Protein AF-A0ABD0YRR3-F1 (afdb_monomer)

Organism: NCBI:txid642074

Secondary structure (DSSP, 8-state):
-HHHHHHHHHHHHHHHHHHHHHHHHHIIIIIHHHHHHHHHHHTTS-HHHHHHHHHHHHHHHHHHTT--TTS-HHHHHHHHTPPPHHHHHHHHHHHHHHHHHH-

pLDDT: mean 71.78, std 6.79, range [57.72, 84.06]

Solvent-accessible surface area (backbone atoms only — not comparable to full-atom values): 5960 Å² total; per-residue (Å²): 117,71,69,65,55,53,53,51,55,51,52,53,52,54,51,53,54,53,49,54,52,50,52,52,47,46,43,60,70,50,48,48,57,52,52,58,60,43,44,68,66,48,73,75,48,56,72,75,55,53,55,53,50,40,55,50,50,54,52,51,52,30,64,76,64,73,47,65,87,85,61,50,68,67,58,54,32,62,77,66,71,48,78,51,61,68,58,50,49,53,52,51,52,51,54,50,49,54,53,67,75,76,109

Radius of gyration: 18.87 Å; Cα contacts (8 Å, |Δi|>4): 27; chains: 1; bounding box: 66×33×30 Å

Structure (mmCIF, N/CA/C/O backbone):
data_AF-A0ABD0YRR3-F1
#
_entry.id   AF-A0ABD0YRR3-F1
#
loop_
_atom_site.group_PDB
_atom_site.id
_atom_site.type_symbol
_atom_site.label_atom_id
_atom_site.label_alt_id
_atom_site.label_comp_id
_atom_site.label_asym_id
_atom_site.label_entity_id
_atom_site.label_seq_id
_atom_site.pdbx_PDB_ins_code
_atom_site.Cartn_x
_atom_site.Cartn_y
_atom_site.Cartn_z
_atom_site.occupancy
_atom_site.B_iso_or_equiv
_atom_site.auth_seq_id
_atom_site.auth_comp_id
_atom_site.auth_asym_id
_atom_site.auth_atom_id
_atom_site.pdbx_PDB_model_num
ATOM 1 N N . MET A 1 1 ? -39.604 19.602 14.129 1.00 62.41 1 MET A N 1
ATOM 2 C CA . MET A 1 1 ? -38.759 19.339 12.934 1.00 62.41 1 MET A CA 1
ATOM 3 C C . MET A 1 1 ? -37.249 19.420 13.212 1.00 62.41 1 MET A C 1
ATOM 5 O O . MET A 1 1 ? -36.527 18.558 12.728 1.00 62.41 1 MET A O 1
ATOM 9 N N . ALA A 1 2 ? -36.758 20.364 14.029 1.00 70.81 2 AL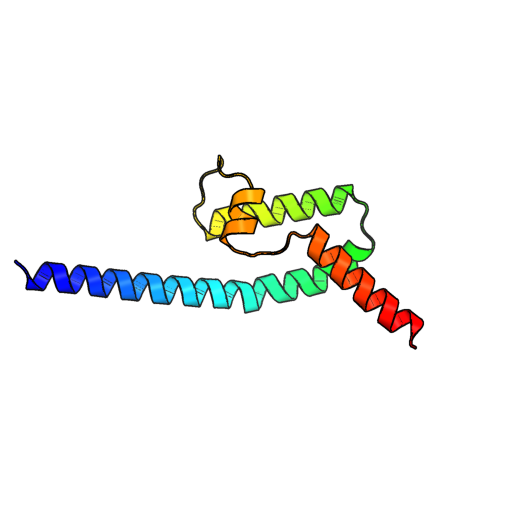A A N 1
ATOM 10 C CA . ALA A 1 2 ? -35.322 20.510 14.330 1.00 70.81 2 ALA A CA 1
ATOM 11 C C . ALA A 1 2 ? -34.671 19.314 15.069 1.00 70.81 2 ALA A C 1
ATOM 13 O O . ALA A 1 2 ? -33.542 18.945 14.759 1.00 70.81 2 ALA A O 1
ATOM 14 N N . SER A 1 3 ? -35.389 18.662 15.995 1.00 74.25 3 SER A N 1
ATOM 15 C CA . SER A 1 3 ? -34.856 17.525 16.775 1.00 74.25 3 SER A CA 1
ATOM 16 C C . SER A 1 3 ? -34.520 16.297 15.905 1.00 74.25 3 SER A C 1
ATOM 18 O O . SER A 1 3 ? -33.456 15.701 16.041 1.00 74.25 3 SER A O 1
ATOM 20 N N . LYS A 1 4 ? -35.363 15.983 14.906 1.00 81.00 4 LYS A N 1
ATOM 21 C CA . LYS A 1 4 ? -35.145 14.857 13.976 1.00 81.00 4 LYS A CA 1
ATOM 22 C C . LYS A 1 4 ? -33.892 15.041 13.114 1.00 81.00 4 LYS A C 1
ATOM 24 O O . LYS A 1 4 ? -33.165 14.080 12.885 1.00 81.00 4 LYS A O 1
ATOM 29 N N . ARG A 1 5 ? -33.620 16.273 12.662 1.00 77.56 5 ARG A N 1
ATOM 30 C CA . ARG A 1 5 ? -32.405 16.587 11.890 1.00 77.56 5 ARG A CA 1
ATOM 31 C C . ARG A 1 5 ? -31.144 16.386 12.727 1.00 77.56 5 ARG A C 1
ATOM 33 O O . ARG A 1 5 ? -30.205 15.770 12.244 1.00 77.56 5 ARG A O 1
ATOM 40 N N . ARG A 1 6 ? -31.151 16.821 13.990 1.00 82.25 6 ARG A N 1
ATOM 41 C CA . ARG A 1 6 ? -30.011 16.663 14.908 1.00 82.25 6 ARG A CA 1
ATOM 42 C C . ARG A 1 6 ? -29.631 15.192 15.114 1.00 82.25 6 ARG A C 1
ATOM 44 O O . ARG A 1 6 ? -28.454 14.859 15.049 1.00 82.25 6 ARG A O 1
ATOM 51 N N . ASN A 1 7 ? -30.625 14.316 15.260 1.00 84.06 7 ASN A N 1
ATOM 52 C CA . ASN A 1 7 ? -30.398 12.878 15.422 1.00 84.06 7 ASN A CA 1
ATOM 53 C C . ASN A 1 7 ? -29.832 12.213 14.154 1.00 84.06 7 ASN A C 1
ATOM 55 O O . ASN A 1 7 ? -29.034 11.290 14.273 1.00 84.06 7 ASN A O 1
ATOM 59 N N . MET A 1 8 ? -30.186 12.686 12.949 1.00 83.44 8 MET A N 1
ATOM 60 C CA . MET A 1 8 ? -29.582 12.172 11.707 1.00 83.44 8 MET A CA 1
ATOM 61 C C . MET A 1 8 ? -28.108 12.559 11.576 1.00 83.44 8 MET A C 1
ATOM 63 O O . MET A 1 8 ? -27.294 11.712 11.229 1.00 83.44 8 MET A O 1
ATOM 67 N N . PHE A 1 9 ? -27.748 13.803 11.909 1.00 81.62 9 PHE A N 1
ATOM 68 C CA . PHE A 1 9 ? -26.344 14.228 11.888 1.00 81.62 9 PHE A CA 1
ATOM 69 C C . PHE A 1 9 ? -25.496 13.459 12.899 1.00 81.62 9 PHE A C 1
ATOM 71 O O . PHE A 1 9 ? -24.386 13.050 12.574 1.00 81.62 9 PHE A O 1
ATOM 78 N N . GLN A 1 10 ? -26.021 13.226 14.106 1.00 76.19 10 GLN A N 1
ATOM 79 C CA . GLN A 1 10 ? -25.306 12.431 15.103 1.00 76.19 10 GLN A CA 1
ATOM 80 C C . GLN A 1 10 ? -25.147 10.978 14.663 1.00 76.19 10 GLN A C 1
ATOM 82 O O . GLN A 1 10 ? -24.041 10.459 14.733 1.00 76.19 10 GLN A O 1
ATOM 87 N N . LYS A 1 11 ? -26.206 10.353 14.134 1.00 79.44 11 LYS A N 1
ATOM 88 C CA . LYS A 1 11 ? -26.134 8.977 13.634 1.00 79.44 11 LYS A CA 1
ATOM 89 C C . LYS A 1 11 ? -25.092 8.831 12.524 1.00 79.44 11 LYS A C 1
ATOM 91 O O . LYS A 1 11 ? -24.287 7.912 12.587 1.00 79.44 11 LYS A O 1
ATOM 96 N N . ASN A 1 12 ? -25.077 9.741 11.552 1.00 72.56 12 ASN A N 1
ATOM 97 C CA . ASN A 1 12 ? -24.121 9.683 10.445 1.00 72.56 12 ASN A CA 1
ATOM 98 C C . ASN A 1 12 ? -22.682 9.877 10.934 1.00 72.56 12 ASN A C 1
ATOM 100 O O . ASN A 1 12 ? -21.811 9.105 10.559 1.00 72.56 12 ASN A O 1
ATOM 104 N N . LYS A 1 13 ? -22.457 10.826 11.851 1.00 74.81 13 LYS A N 1
ATOM 105 C CA . LYS A 1 13 ? -21.137 11.050 12.448 1.00 74.81 13 LYS A CA 1
ATOM 106 C C . LYS A 1 13 ? -20.631 9.825 13.215 1.00 74.81 13 LYS A C 1
ATOM 108 O O . LYS A 1 13 ? -19.455 9.508 13.125 1.00 74.81 13 LYS A O 1
ATOM 113 N N . SER A 1 14 ? -21.506 9.136 13.951 1.00 69.12 14 SER A N 1
ATOM 114 C CA . SER A 1 14 ? -21.147 7.908 14.671 1.00 69.12 14 SER A CA 1
ATOM 115 C C . SER A 1 14 ? -20.808 6.747 13.733 1.00 69.12 14 SER A C 1
ATOM 117 O O . SER A 1 14 ? -19.894 5.988 14.032 1.00 69.12 14 SER A O 1
ATOM 119 N N . GLN A 1 15 ? -21.536 6.602 12.618 1.00 67.81 15 GLN A N 1
ATOM 120 C CA . GLN A 1 15 ? -21.266 5.566 11.612 1.00 67.81 15 GLN A CA 1
ATOM 121 C C . GLN A 1 15 ? -19.922 5.806 10.917 1.00 67.81 15 GLN A C 1
ATOM 123 O O . GLN A 1 15 ? -19.105 4.894 10.856 1.00 67.81 15 GLN A O 1
ATOM 128 N N . GLU A 1 16 ? -19.658 7.050 10.518 1.00 64.06 16 GLU A N 1
ATOM 129 C CA . GLU A 1 16 ? -18.400 7.460 9.892 1.00 64.06 16 GLU A CA 1
ATOM 130 C C . GLU A 1 16 ? -17.206 7.243 10.837 1.00 64.06 16 GLU A C 1
ATOM 132 O O . GLU A 1 16 ? -16.177 6.718 10.424 1.00 64.06 16 GLU A O 1
ATOM 137 N N . THR A 1 17 ? -17.330 7.558 12.135 1.00 63.09 17 THR A N 1
ATOM 138 C CA . THR A 1 17 ? -16.252 7.275 13.104 1.00 63.09 17 THR A CA 1
ATOM 139 C C . THR A 1 17 ? -15.976 5.780 13.257 1.00 63.09 17 THR A C 1
ATOM 141 O O . THR A 1 17 ? -14.816 5.387 13.308 1.00 63.09 17 THR A O 1
ATOM 144 N N . THR A 1 18 ? -17.015 4.938 13.279 1.00 64.00 18 THR A N 1
ATOM 145 C CA . THR A 1 18 ? -16.838 3.483 13.401 1.00 64.00 18 THR A CA 1
ATOM 146 C C . THR A 1 18 ? -16.300 2.835 12.126 1.00 64.00 18 THR A C 1
ATOM 148 O O . THR A 1 18 ? -15.524 1.889 12.219 1.00 64.00 18 THR A O 1
ATOM 151 N N . GLU A 1 19 ? -16.670 3.326 10.939 1.00 66.31 19 GLU A N 1
ATOM 152 C CA . GLU A 1 19 ? -16.092 2.863 9.667 1.00 66.31 19 GLU A CA 1
ATOM 153 C C . GLU A 1 19 ? -14.599 3.173 9.603 1.00 66.31 19 GLU A C 1
ATOM 155 O O . GLU A 1 19 ? -13.798 2.257 9.431 1.00 66.31 19 GLU A O 1
ATOM 160 N N . ASN A 1 20 ? -14.215 4.421 9.882 1.00 62.56 20 ASN A N 1
ATOM 161 C CA . ASN A 1 20 ? -12.813 4.838 9.878 1.00 62.56 20 ASN A CA 1
ATOM 162 C C . ASN A 1 20 ? -11.952 4.026 10.868 1.00 62.56 20 ASN A C 1
ATOM 164 O O . ASN A 1 20 ? -10.820 3.655 10.560 1.00 62.56 20 ASN A O 1
ATOM 168 N N . GLU A 1 21 ? -12.472 3.710 12.058 1.00 74.44 21 GLU A N 1
ATOM 169 C CA . GLU A 1 21 ? -11.767 2.880 13.048 1.00 74.44 21 GLU A CA 1
ATOM 170 C C . GLU A 1 21 ? -11.603 1.422 12.590 1.00 74.44 21 GLU A C 1
ATOM 172 O O . GLU A 1 21 ? -10.538 0.819 12.777 1.00 74.44 21 GLU A O 1
ATOM 177 N N . ASN A 1 22 ? -12.634 0.854 11.963 1.00 75.00 22 ASN A N 1
ATOM 178 C CA . ASN A 1 22 ? -12.606 -0.508 11.432 1.00 75.00 22 ASN A CA 1
ATOM 179 C C . ASN A 1 22 ? -11.644 -0.626 10.243 1.00 75.00 22 ASN A C 1
ATOM 181 O O . ASN A 1 22 ? -10.862 -1.576 10.174 1.00 75.00 22 ASN A O 1
ATOM 185 N N . GLU A 1 23 ? -11.644 0.358 9.348 1.00 77.12 23 GLU A N 1
ATOM 186 C CA . GLU A 1 23 ? -10.718 0.453 8.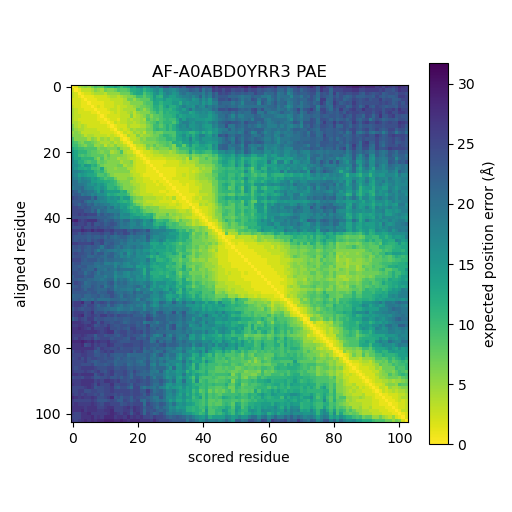218 1.00 77.12 23 GLU A CA 1
ATOM 187 C C . GLU A 1 23 ? -9.268 0.600 8.688 1.00 77.12 23 GLU A C 1
ATOM 189 O O . GLU A 1 23 ? -8.379 -0.118 8.221 1.00 77.12 23 GLU A O 1
ATOM 194 N N . MET A 1 24 ? -9.026 1.460 9.680 1.00 78.69 24 MET A N 1
ATOM 195 C CA . MET A 1 24 ? -7.703 1.654 10.277 1.00 78.69 24 MET A CA 1
ATOM 196 C C . MET A 1 24 ? -7.206 0.383 10.980 1.00 78.69 24 MET A C 1
ATOM 198 O O . MET A 1 24 ? -6.022 0.033 10.907 1.00 78.69 24 MET A O 1
ATOM 202 N N . THR A 1 25 ? -8.107 -0.342 11.644 1.00 78.88 25 THR A N 1
ATOM 203 C CA . THR A 1 25 ? -7.801 -1.625 12.289 1.00 78.88 25 THR A CA 1
ATOM 204 C C . THR A 1 25 ? -7.479 -2.693 11.248 1.00 78.88 25 THR A C 1
ATOM 206 O O . THR A 1 25 ? -6.464 -3.377 11.369 1.00 78.88 25 THR A O 1
ATOM 209 N N . PHE A 1 26 ? -8.271 -2.796 10.181 1.00 81.94 26 PHE A N 1
ATOM 210 C CA . PHE A 1 26 ? -8.026 -3.717 9.073 1.00 81.94 26 PHE A CA 1
ATOM 211 C C . PHE A 1 26 ? -6.681 -3.440 8.381 1.00 81.94 26 PHE A C 1
ATOM 213 O O . PHE A 1 26 ? -5.891 -4.362 8.147 1.00 81.94 26 PHE A O 1
ATOM 220 N N . TYR A 1 27 ? -6.377 -2.164 8.123 1.00 78.81 27 TYR A N 1
ATOM 221 C CA . TYR A 1 27 ? -5.108 -1.743 7.537 1.00 78.81 27 TYR A CA 1
ATOM 222 C C . TYR A 1 27 ? -3.909 -2.165 8.399 1.00 78.81 27 TYR A C 1
ATOM 224 O O . TYR A 1 27 ? -2.939 -2.743 7.902 1.00 78.81 27 TYR A O 1
ATOM 232 N N . ASN A 1 28 ? -3.978 -1.920 9.709 1.00 79.00 28 ASN A N 1
ATOM 233 C CA . ASN A 1 28 ? -2.878 -2.244 10.612 1.00 79.00 28 ASN A CA 1
ATOM 234 C C . ASN A 1 28 ? -2.740 -3.748 10.891 1.00 79.00 28 ASN A C 1
ATOM 236 O O . ASN A 1 28 ? -1.615 -4.231 11.009 1.00 79.00 28 ASN A O 1
ATOM 240 N N . ALA A 1 29 ? -3.849 -4.484 10.995 1.00 81.50 29 ALA A N 1
ATOM 241 C CA . ALA A 1 29 ? -3.842 -5.888 11.399 1.00 81.50 29 ALA A CA 1
ATOM 242 C C . ALA A 1 29 ? -3.585 -6.864 10.244 1.00 81.50 29 ALA A C 1
ATOM 244 O O . ALA A 1 29 ? -2.985 -7.911 10.468 1.00 81.50 29 ALA A O 1
ATOM 245 N N . ILE A 1 30 ? -4.035 -6.551 9.024 1.00 81.69 30 ILE A N 1
ATOM 246 C CA . ILE A 1 30 ? -3.956 -7.479 7.884 1.00 81.69 30 ILE A CA 1
ATOM 247 C C . ILE A 1 30 ? -3.020 -6.949 6.806 1.00 81.69 30 ILE A C 1
ATOM 249 O O . ILE A 1 30 ? -2.087 -7.647 6.407 1.00 81.69 30 ILE A O 1
ATOM 253 N N . LEU A 1 31 ? -3.228 -5.713 6.347 1.00 79.19 31 LEU A N 1
ATOM 254 C CA . LEU A 1 31 ? -2.418 -5.147 5.267 1.00 79.19 31 LEU A CA 1
ATOM 255 C C . LEU A 1 31 ? -0.959 -4.995 5.705 1.00 79.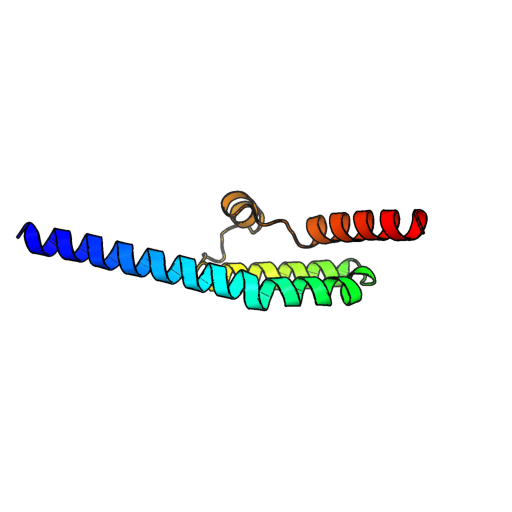19 31 LEU A C 1
ATOM 257 O O . LEU A 1 31 ? -0.085 -5.558 5.055 1.00 79.19 31 LEU A O 1
ATOM 261 N N . LYS A 1 32 ? -0.676 -4.313 6.820 1.00 77.19 32 LYS A N 1
ATOM 262 C CA . LYS A 1 32 ? 0.697 -4.074 7.315 1.00 77.19 32 LYS A CA 1
ATOM 263 C C . LYS A 1 32 ? 1.578 -5.335 7.416 1.00 77.19 32 LYS A C 1
ATOM 265 O O . LYS A 1 32 ? 2.669 -5.318 6.845 1.00 77.19 32 LYS A O 1
ATOM 270 N N . PRO A 1 33 ? 1.158 -6.428 8.083 1.00 77.56 33 PRO A N 1
ATOM 271 C CA . PRO A 1 33 ? 1.967 -7.646 8.133 1.00 77.56 33 PRO A CA 1
ATOM 272 C C . PRO A 1 33 ? 2.064 -8.356 6.776 1.00 77.56 33 PRO A C 1
ATOM 274 O O . PRO A 1 33 ? 3.109 -8.928 6.475 1.00 77.56 33 PRO A O 1
ATOM 277 N N . THR A 1 34 ? 1.034 -8.271 5.925 1.00 78.38 34 THR A N 1
ATOM 278 C CA . THR A 1 34 ? 1.089 -8.798 4.547 1.00 78.38 34 THR A CA 1
ATOM 279 C C . THR A 1 34 ? 2.130 -8.052 3.707 1.00 78.38 34 THR A C 1
ATOM 281 O O . THR A 1 34 ? 2.895 -8.683 2.979 1.00 78.38 34 THR A O 1
ATOM 284 N N . TRP A 1 35 ? 2.216 -6.724 3.846 1.00 73.31 35 TRP A N 1
ATOM 285 C CA . TRP A 1 35 ? 3.254 -5.900 3.216 1.00 73.31 35 TRP A CA 1
ATOM 286 C C . TRP A 1 35 ? 4.650 -6.250 3.732 1.00 73.31 35 TRP A C 1
ATOM 288 O O . TRP A 1 35 ? 5.564 -6.414 2.928 1.00 73.31 35 TRP A O 1
ATOM 298 N N . ALA A 1 36 ? 4.807 -6.408 5.050 1.00 72.56 36 ALA A N 1
ATOM 299 C CA . ALA A 1 36 ? 6.089 -6.729 5.673 1.00 72.56 36 ALA A CA 1
ATOM 300 C C . ALA A 1 36 ? 6.641 -8.092 5.219 1.00 72.56 36 ALA A C 1
ATOM 302 O O . ALA A 1 36 ? 7.796 -8.172 4.817 1.00 72.56 36 ALA A O 1
ATOM 303 N N . TYR A 1 37 ? 5.816 -9.146 5.204 1.00 72.06 37 TYR A N 1
ATOM 304 C CA . TYR A 1 37 ? 6.220 -10.457 4.673 1.00 72.06 37 TYR A CA 1
ATOM 305 C C . TYR A 1 37 ? 6.428 -10.439 3.156 1.00 72.06 37 TYR A C 1
ATOM 307 O O . TYR A 1 37 ? 7.353 -11.064 2.637 1.00 72.06 37 TYR A O 1
ATOM 315 N N . GLY A 1 38 ? 5.574 -9.711 2.430 1.00 69.06 38 GLY A N 1
ATOM 316 C CA . GLY A 1 38 ? 5.703 -9.544 0.987 1.00 69.06 38 GLY A CA 1
ATOM 317 C C . GLY A 1 38 ? 7.039 -8.915 0.603 1.00 69.06 38 GLY A C 1
ATOM 318 O O . GLY A 1 38 ? 7.636 -9.331 -0.384 1.00 69.06 38 GLY A O 1
ATOM 319 N N . VAL A 1 39 ? 7.559 -7.980 1.407 1.00 68.38 39 VAL A N 1
ATOM 320 C CA . VAL A 1 39 ? 8.797 -7.248 1.109 1.00 68.38 39 VAL A CA 1
ATOM 321 C C . VAL A 1 39 ? 10.029 -8.140 0.979 1.00 68.38 39 VAL A C 1
ATOM 323 O O . VAL A 1 39 ? 10.889 -7.851 0.156 1.00 68.38 39 VAL A O 1
ATOM 326 N N . GLU A 1 40 ? 10.110 -9.239 1.725 1.00 65.81 40 GLU A N 1
ATOM 327 C CA . GLU A 1 40 ? 11.245 -10.166 1.662 1.00 65.81 40 GLU A CA 1
ATOM 328 C C . GLU A 1 40 ? 11.215 -10.990 0.365 1.00 65.81 40 GLU A C 1
ATOM 330 O O . GLU A 1 40 ? 12.224 -11.146 -0.324 1.00 65.81 40 GLU A O 1
ATOM 335 N N . VAL A 1 41 ? 10.020 -11.421 -0.048 1.00 67.19 41 VAL A N 1
ATOM 336 C CA . VAL A 1 41 ? 9.800 -12.145 -1.310 1.00 67.19 41 VAL A CA 1
ATOM 337 C C . VAL A 1 41 ? 9.979 -11.214 -2.513 1.00 67.19 41 VAL A C 1
ATOM 339 O O . VAL A 1 41 ? 10.557 -11.582 -3.538 1.00 67.19 41 VAL A O 1
ATOM 342 N N . TRP A 1 42 ? 9.489 -9.985 -2.395 1.00 67.56 42 TRP A N 1
ATOM 343 C CA . TRP A 1 42 ? 9.431 -8.999 -3.469 1.00 67.56 42 TRP A CA 1
ATOM 344 C C . TRP A 1 42 ? 10.679 -8.113 -3.555 1.00 67.56 42 TRP A C 1
ATOM 346 O O . TRP A 1 42 ? 10.932 -7.544 -4.613 1.00 67.56 42 TRP A O 1
ATOM 356 N N . GLY A 1 43 ? 11.502 -8.043 -2.505 1.00 60.75 43 GLY A N 1
ATOM 357 C CA . GLY A 1 43 ? 12.796 -7.349 -2.509 1.00 60.75 43 GLY A CA 1
ATOM 358 C C . GLY A 1 43 ? 13.795 -8.001 -3.466 1.00 60.75 43 GLY A C 1
ATOM 359 O O . GLY A 1 43 ? 14.703 -7.343 -3.966 1.00 60.75 43 GLY A O 1
ATOM 360 N N . SER A 1 44 ? 13.559 -9.275 -3.801 1.00 62.47 44 SER A N 1
ATOM 361 C CA . SER A 1 44 ? 14.256 -10.014 -4.860 1.00 62.47 44 SER A CA 1
ATOM 362 C C . SER A 1 44 ? 13.580 -9.922 -6.242 1.00 62.47 44 SER A C 1
ATOM 364 O O . SER A 1 44 ? 14.097 -10.448 -7.232 1.00 62.47 44 SER A O 1
ATOM 366 N N . ALA A 1 45 ? 12.400 -9.299 -6.342 1.00 63.53 45 ALA A N 1
ATOM 367 C CA . ALA A 1 45 ? 11.555 -9.391 -7.524 1.00 63.53 45 ALA A CA 1
ATOM 368 C C . ALA A 1 45 ? 11.905 -8.345 -8.596 1.00 63.53 45 ALA A C 1
ATOM 370 O O . ALA A 1 45 ? 12.179 -7.178 -8.327 1.00 63.53 45 ALA A O 1
ATOM 371 N N . LYS A 1 46 ? 11.848 -8.770 -9.866 1.00 72.31 46 LYS A N 1
ATOM 372 C CA . LYS A 1 46 ? 12.060 -7.902 -11.037 1.00 72.31 46 LYS A CA 1
ATOM 373 C C . LYS A 1 46 ? 11.048 -6.749 -11.054 1.00 72.31 46 LYS A C 1
ATOM 375 O O . LYS A 1 46 ? 9.906 -6.924 -10.637 1.00 72.31 46 LYS A O 1
ATOM 380 N N . LYS A 1 47 ? 11.424 -5.612 -11.654 1.00 70.06 47 LYS A N 1
ATOM 381 C CA . LYS A 1 47 ? 10.581 -4.405 -11.805 1.00 70.06 47 LYS A CA 1
ATOM 382 C C . L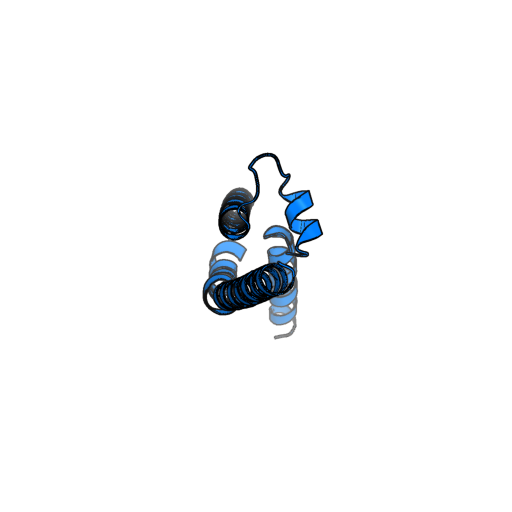YS A 1 47 ? 9.143 -4.698 -12.276 1.00 70.06 47 LYS A C 1
ATOM 384 O O . LYS A 1 47 ? 8.198 -4.149 -11.732 1.00 70.06 47 LYS A O 1
ATOM 389 N N . SER A 1 48 ? 8.970 -5.653 -13.192 1.00 70.62 48 SER A N 1
ATOM 390 C CA . SER A 1 48 ? 7.657 -6.096 -13.689 1.00 70.62 48 SER A CA 1
ATOM 391 C C . SER A 1 48 ? 6.725 -6.680 -12.618 1.00 70.62 48 SER A C 1
ATOM 393 O O . SER A 1 48 ? 5.505 -6.621 -12.755 1.00 70.62 48 SER A O 1
ATOM 395 N N . ASN A 1 49 ? 7.279 -7.286 -11.567 1.00 72.81 49 ASN A N 1
ATOM 396 C CA . ASN A 1 49 ? 6.502 -7.821 -10.452 1.00 72.81 49 ASN A CA 1
ATOM 397 C C . ASN A 1 49 ? 6.099 -6.701 -9.488 1.00 72.81 49 ASN A C 1
ATOM 399 O O . ASN A 1 49 ? 4.975 -6.720 -8.996 1.00 72.81 49 ASN A O 1
ATOM 403 N N . LEU A 1 50 ? 6.964 -5.700 -9.286 1.00 74.56 50 LEU A N 1
ATOM 404 C CA . LEU A 1 50 ? 6.642 -4.504 -8.500 1.00 74.56 50 LEU A CA 1
ATOM 405 C C . LEU A 1 50 ? 5.472 -3.731 -9.118 1.00 74.56 50 LEU A C 1
ATOM 407 O O . LEU A 1 50 ? 4.540 -3.371 -8.407 1.00 74.56 50 LEU A O 1
ATOM 411 N N . ASP A 1 51 ? 5.460 -3.579 -10.445 1.00 77.00 51 ASP A N 1
ATOM 412 C CA . ASP A 1 51 ? 4.356 -2.927 -11.162 1.00 77.00 51 ASP A CA 1
ATOM 413 C C . ASP A 1 51 ? 3.020 -3.673 -10.963 1.00 77.00 51 ASP A C 1
ATOM 415 O O . ASP A 1 51 ? 1.965 -3.060 -10.790 1.00 77.00 51 ASP A O 1
ATOM 419 N N . ARG A 1 52 ? 3.052 -5.015 -10.921 1.00 79.00 52 ARG A N 1
ATOM 420 C CA . ARG A 1 52 ? 1.865 -5.839 -10.627 1.00 79.00 52 ARG A CA 1
ATOM 421 C C . ARG A 1 52 ? 1.378 -5.674 -9.189 1.00 79.00 52 ARG A C 1
ATOM 423 O O . ARG A 1 52 ? 0.171 -5.626 -8.964 1.00 79.00 52 ARG A O 1
ATOM 430 N N . ILE A 1 53 ? 2.296 -5.592 -8.229 1.00 78.44 53 ILE A N 1
ATOM 431 C CA . ILE A 1 53 ? 1.963 -5.400 -6.812 1.00 78.44 53 ILE A CA 1
ATOM 432 C C . ILE A 1 53 ? 1.389 -3.996 -6.589 1.00 78.44 53 ILE A C 1
ATOM 434 O O . ILE A 1 53 ? 0.383 -3.857 -5.899 1.00 78.44 53 ILE A O 1
ATOM 438 N N . GLN A 1 54 ? 1.947 -2.972 -7.239 1.00 77.69 54 GLN A N 1
ATOM 439 C CA . GLN A 1 54 ? 1.397 -1.615 -7.222 1.00 77.69 54 GLN A CA 1
ATOM 440 C C . GLN A 1 54 ? -0.027 -1.581 -7.794 1.00 77.69 54 GLN A C 1
ATOM 442 O O . GLN A 1 54 ? -0.919 -1.004 -7.179 1.00 77.69 54 GLN A O 1
ATOM 447 N N . ALA A 1 55 ? -0.277 -2.258 -8.920 1.00 78.31 55 ALA A N 1
ATOM 448 C CA . ALA A 1 55 ? -1.623 -2.352 -9.490 1.00 78.31 55 ALA A CA 1
ATOM 449 C C . ALA A 1 55 ? -2.615 -3.061 -8.547 1.00 78.31 55 ALA A C 1
ATOM 451 O O . ALA A 1 55 ? -3.786 -2.681 -8.467 1.00 78.31 55 ALA A O 1
ATOM 452 N N . PHE A 1 56 ? -2.153 -4.073 -7.807 1.00 81.12 56 PHE A N 1
ATOM 453 C CA . PHE A 1 56 ? -2.952 -4.724 -6.773 1.00 81.12 56 PHE A CA 1
ATOM 454 C C . PHE A 1 56 ? -3.253 -3.774 -5.603 1.00 81.12 56 PHE A C 1
ATOM 456 O O . PHE A 1 56 ? -4.416 -3.666 -5.213 1.00 81.12 56 PHE A O 1
ATOM 463 N N . GLN A 1 57 ? -2.254 -3.032 -5.103 1.00 77.25 57 GLN A N 1
ATOM 464 C CA . GLN A 1 57 ? -2.440 -2.019 -4.055 1.00 77.25 57 GLN A CA 1
ATOM 465 C C . GLN A 1 57 ? -3.497 -0.992 -4.458 1.00 77.25 57 GLN A C 1
ATOM 467 O O . GLN A 1 57 ? -4.444 -0.762 -3.708 1.00 77.25 57 GLN A O 1
ATOM 472 N N . SER A 1 58 ? -3.372 -0.422 -5.659 1.00 77.56 58 SER A N 1
ATOM 473 C CA . SER A 1 58 ? -4.312 0.569 -6.183 1.00 77.56 58 SER A CA 1
ATOM 474 C C . SER A 1 58 ? -5.739 0.020 -6.238 1.00 77.56 58 SER A C 1
ATOM 476 O O . SER A 1 58 ? -6.693 0.716 -5.895 1.00 77.56 58 SER A O 1
ATOM 478 N N . LYS A 1 59 ? -5.910 -1.252 -6.622 1.00 79.38 59 LYS A N 1
ATOM 479 C CA . LYS A 1 59 ? -7.227 -1.900 -6.679 1.00 79.38 59 LYS A CA 1
ATOM 480 C C . LYS A 1 59 ? -7.835 -2.113 -5.290 1.00 79.38 59 LYS A C 1
ATOM 482 O O . LYS A 1 59 ? -9.031 -1.886 -5.115 1.00 79.38 59 LYS A O 1
ATOM 487 N N . VAL A 1 60 ? -7.025 -2.518 -4.312 1.00 79.81 60 VAL A N 1
ATOM 488 C CA . VAL A 1 60 ? -7.461 -2.678 -2.916 1.00 79.81 60 VAL A CA 1
ATOM 489 C C . VAL A 1 60 ? -7.844 -1.328 -2.313 1.00 79.81 60 VAL A C 1
ATOM 491 O O . VAL A 1 60 ? -8.936 -1.207 -1.771 1.00 79.81 60 VAL A O 1
ATOM 494 N N . LEU A 1 61 ? -7.007 -0.300 -2.477 1.00 72.81 61 LEU A N 1
ATOM 495 C CA . LEU A 1 61 ? -7.288 1.051 -1.978 1.00 72.81 61 LEU A CA 1
ATOM 496 C C . LEU A 1 61 ? -8.588 1.615 -2.556 1.00 72.81 61 LEU A C 1
ATOM 498 O O . LEU A 1 61 ? -9.424 2.098 -1.804 1.00 72.81 61 LEU A O 1
ATOM 502 N N . ARG A 1 62 ? -8.812 1.476 -3.869 1.00 75.62 62 ARG A N 1
ATOM 503 C CA . ARG A 1 62 ? -10.074 1.892 -4.507 1.00 75.62 62 ARG A CA 1
ATOM 504 C C . ARG A 1 62 ? -11.291 1.151 -3.959 1.00 75.62 62 ARG A C 1
ATOM 506 O O . ARG A 1 62 ? -12.353 1.748 -3.866 1.00 75.62 62 ARG A O 1
ATOM 513 N N . THR A 1 63 ? -11.135 -0.130 -3.620 1.00 78.69 63 THR A N 1
ATOM 514 C CA . THR A 1 63 ? -12.221 -0.951 -3.060 1.00 78.69 63 THR A CA 1
ATOM 515 C C . THR A 1 63 ? -12.573 -0.516 -1.639 1.00 78.69 63 THR A C 1
ATOM 517 O O . THR A 1 63 ? -13.745 -0.505 -1.289 1.00 78.69 63 THR A O 1
ATOM 520 N N . ILE A 1 64 ? -11.573 -0.155 -0.832 1.00 75.69 64 ILE A N 1
ATOM 521 C CA . ILE A 1 64 ? -11.780 0.324 0.542 1.00 75.69 64 ILE A CA 1
ATOM 522 C C . ILE A 1 64 ? -12.416 1.720 0.531 1.00 75.69 64 ILE A C 1
ATOM 524 O O . ILE A 1 64 ? -13.342 1.977 1.282 1.00 75.69 64 ILE A O 1
ATOM 528 N N . LEU A 1 65 ? -11.955 2.602 -0.355 1.00 70.38 65 LEU A N 1
ATOM 529 C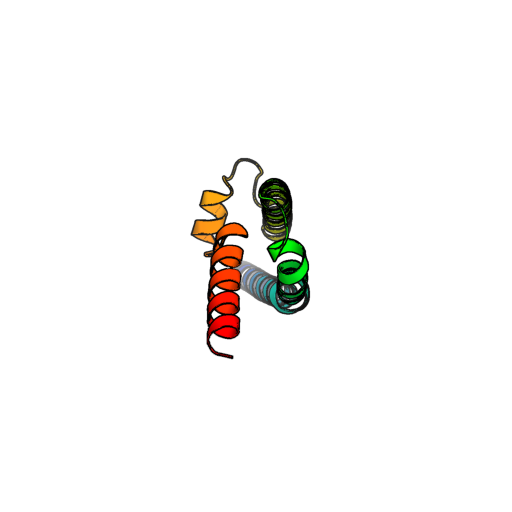 CA . LEU A 1 65 ? -12.337 4.018 -0.379 1.00 70.38 65 LEU A CA 1
ATOM 530 C C . LEU A 1 65 ? -13.514 4.333 -1.316 1.00 70.38 65 LEU A C 1
ATOM 532 O O . LEU A 1 65 ? -13.725 5.502 -1.642 1.00 70.38 65 LEU A O 1
ATOM 536 N N . ASP A 1 66 ? -14.184 3.304 -1.847 1.00 73.00 66 ASP A N 1
ATOM 537 C CA . ASP A 1 66 ? -15.217 3.383 -2.897 1.00 73.00 66 ASP A CA 1
ATOM 538 C C . ASP A 1 66 ? -14.894 4.419 -3.999 1.00 73.00 66 ASP A C 1
ATOM 540 O O . ASP A 1 66 ? -15.727 5.200 -4.465 1.00 73.00 66 ASP A O 1
ATOM 544 N N . THR A 1 67 ? -13.613 4.500 -4.376 1.00 69.00 67 THR A N 1
ATOM 545 C CA . THR A 1 67 ? -13.114 5.611 -5.190 1.00 69.00 67 THR A CA 1
ATOM 546 C C . THR A 1 67 ? -13.351 5.333 -6.677 1.00 69.00 67 THR A C 1
ATOM 548 O O . THR A 1 67 ? -12.993 4.253 -7.166 1.00 69.00 67 THR A O 1
ATOM 551 N N . PRO A 1 68 ? -13.881 6.302 -7.451 1.00 69.19 68 PRO A N 1
ATOM 552 C CA . PRO A 1 68 ? -14.150 6.113 -8.870 1.00 69.19 68 PRO A CA 1
ATOM 553 C C . PRO A 1 68 ? -12.905 5.756 -9.688 1.00 69.19 68 PRO A C 1
ATOM 555 O O . PRO A 1 68 ? -11.815 6.292 -9.483 1.00 69.19 68 PRO A O 1
ATOM 558 N N . TRP A 1 69 ? -13.087 4.913 -10.708 1.00 62.97 69 TRP A N 1
ATOM 559 C CA . TRP A 1 69 ? -11.999 4.395 -11.549 1.00 62.97 69 TRP A CA 1
ATOM 560 C C . TRP A 1 69 ? -11.180 5.472 -12.281 1.00 62.97 69 TRP A C 1
ATOM 562 O O . TRP A 1 69 ? -10.036 5.201 -12.658 1.00 62.97 69 TRP A O 1
ATOM 572 N N . TYR A 1 70 ? -11.764 6.657 -12.488 1.00 63.75 70 TYR A N 1
ATOM 573 C CA . TYR A 1 70 ? -11.152 7.782 -13.196 1.00 63.75 70 TYR A CA 1
ATOM 574 C C . TYR A 1 70 ? -10.189 8.597 -12.325 1.00 63.75 70 TYR A C 1
ATOM 576 O O . TYR A 1 70 ? -9.439 9.414 -12.861 1.00 63.75 70 TYR A O 1
ATOM 584 N N . MET A 1 71 ? -10.190 8.403 -11.001 1.00 58.91 71 MET A N 1
ATOM 585 C CA . MET A 1 71 ? -9.181 9.026 -10.153 1.00 58.91 71 MET A CA 1
ATOM 586 C C . MET A 1 71 ? -7.822 8.383 -10.418 1.00 58.91 71 MET A C 1
ATOM 588 O O . MET A 1 71 ? -7.676 7.159 -10.474 1.00 58.91 71 MET A O 1
ATOM 592 N N . SER A 1 72 ? -6.821 9.234 -10.636 1.00 62.03 72 SER A N 1
ATOM 593 C CA . SER A 1 72 ? -5.445 8.792 -10.822 1.00 62.03 72 SER A CA 1
ATOM 594 C C . SER A 1 72 ? -4.911 8.268 -9.495 1.00 62.03 72 SER A C 1
ATOM 596 O O . SER A 1 72 ? -5.098 8.902 -8.454 1.00 62.03 72 SER A O 1
ATOM 598 N N . ASP A 1 73 ? -4.183 7.153 -9.540 1.00 59.50 73 ASP A N 1
ATOM 599 C CA . ASP A 1 73 ? -3.519 6.599 -8.358 1.00 59.50 73 ASP A CA 1
ATOM 600 C C . ASP A 1 73 ? -2.624 7.659 -7.693 1.00 59.50 73 ASP A C 1
ATOM 602 O O . ASP A 1 73 ? -2.556 7.736 -6.473 1.00 59.50 73 ASP A O 1
ATOM 606 N N . ARG A 1 74 ? -2.024 8.572 -8.472 1.00 61.94 74 ARG A N 1
ATOM 607 C CA . ARG A 1 74 ? -1.202 9.674 -7.942 1.00 61.94 74 ARG A CA 1
ATOM 608 C C . ARG A 1 74 ? -1.994 10.654 -7.074 1.00 61.94 74 ARG A C 1
ATOM 610 O O . ARG A 1 74 ? -1.467 11.121 -6.073 1.00 61.94 74 ARG A O 1
A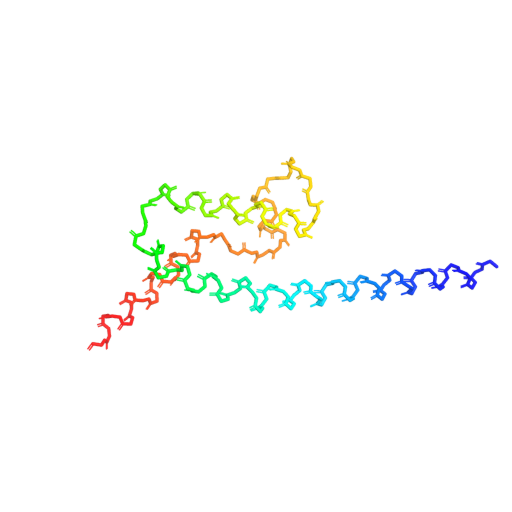TOM 617 N N . THR A 1 75 ? -3.231 10.964 -7.456 1.00 57.72 75 THR A N 1
ATOM 618 C CA . THR A 1 75 ? -4.122 11.846 -6.681 1.00 57.72 75 THR A CA 1
ATOM 619 C C . THR A 1 75 ? -4.580 11.171 -5.392 1.00 57.72 75 THR A C 1
ATOM 621 O O . THR A 1 75 ? -4.511 11.788 -4.340 1.00 57.72 75 THR A O 1
ATOM 624 N N . THR A 1 76 ? -4.933 9.885 -5.439 1.00 60.62 76 THR A N 1
ATOM 625 C CA . THR A 1 76 ? -5.331 9.116 -4.248 1.00 60.62 76 THR A CA 1
ATOM 626 C C . THR A 1 76 ? -4.162 8.915 -3.279 1.00 60.62 76 THR A C 1
ATOM 628 O O . THR A 1 76 ? -4.328 9.079 -2.077 1.00 60.62 76 THR A O 1
ATOM 631 N N . HIS A 1 77 ? -2.958 8.623 -3.783 1.00 62.84 77 HIS A N 1
ATOM 632 C CA . HIS A 1 77 ? -1.751 8.497 -2.958 1.00 62.84 77 HIS A CA 1
ATOM 633 C C . HIS A 1 77 ? -1.351 9.823 -2.290 1.00 62.84 77 HIS A C 1
ATOM 635 O O . HIS A 1 77 ? -0.914 9.811 -1.141 1.00 62.84 77 HIS A O 1
ATOM 641 N N . HIS A 1 78 ? -1.520 10.954 -2.984 1.00 61.72 78 HIS A N 1
ATOM 642 C CA . HIS A 1 78 ? -1.251 12.284 -2.433 1.00 61.72 78 HIS A CA 1
ATOM 643 C C . HIS A 1 78 ? -2.299 12.703 -1.388 1.00 61.72 78 HIS A C 1
ATOM 645 O O . HIS A 1 78 ? -1.924 13.195 -0.328 1.00 61.72 78 HIS A O 1
ATOM 651 N N . ASP A 1 79 ? -3.588 12.465 -1.646 1.00 57.8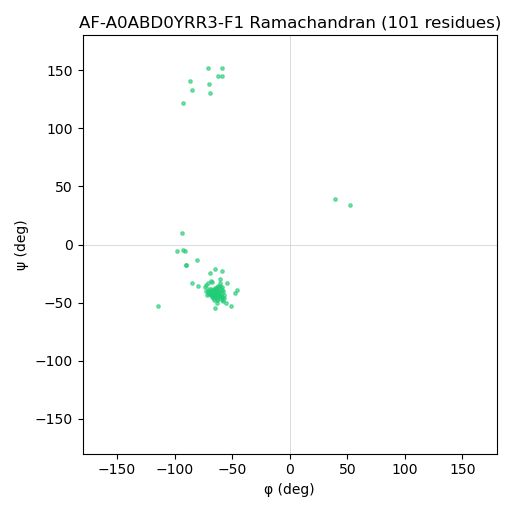1 79 ASP A N 1
ATOM 652 C CA . ASP A 1 79 ? -4.668 12.819 -0.712 1.00 57.81 79 ASP A CA 1
ATOM 653 C C . ASP A 1 79 ? -4.691 11.929 0.540 1.00 57.81 79 ASP A C 1
ATOM 655 O O . ASP A 1 79 ? -5.003 12.416 1.625 1.00 57.81 79 ASP A O 1
ATOM 659 N N . LEU A 1 80 ? -4.322 10.646 0.426 1.00 63.41 80 LEU A N 1
ATOM 660 C CA . LEU A 1 80 ? -4.254 9.726 1.570 1.00 63.41 80 LEU A CA 1
ATOM 661 C C . LEU A 1 80 ? -2.876 9.640 2.240 1.00 63.41 80 LEU A C 1
ATOM 663 O O . LEU A 1 80 ? -2.741 8.963 3.258 1.00 63.41 80 LEU A O 1
ATOM 667 N N . ASN A 1 81 ? -1.854 10.307 1.695 1.00 65.81 81 ASN A N 1
ATOM 668 C CA . ASN A 1 81 ? -0.473 10.247 2.185 1.00 65.81 81 ASN A CA 1
ATOM 669 C C . ASN A 1 81 ? 0.066 8.802 2.324 1.00 65.81 81 ASN A C 1
ATOM 671 O O . ASN A 1 81 ? 0.829 8.487 3.239 1.00 65.81 81 ASN A O 1
ATOM 675 N N . ILE A 1 82 ? -0.364 7.898 1.434 1.00 67.19 82 ILE A N 1
ATOM 676 C CA . ILE A 1 82 ? 0.074 6.496 1.430 1.00 67.19 82 ILE A CA 1
ATOM 677 C C . ILE A 1 82 ? 1.271 6.376 0.482 1.00 67.19 82 ILE A C 1
ATOM 679 O O . ILE A 1 82 ? 1.121 6.681 -0.707 1.00 67.19 82 ILE A O 1
ATOM 683 N N . PRO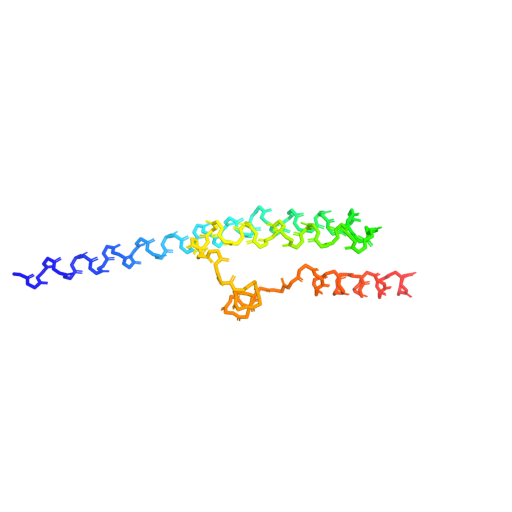 A 1 83 ? 2.444 5.919 0.953 1.00 66.44 83 PRO A N 1
ATOM 684 C CA . PRO A 1 83 ? 3.597 5.712 0.088 1.00 66.44 83 PRO A CA 1
ATOM 685 C C . PRO A 1 83 ? 3.297 4.654 -0.982 1.00 66.44 83 PRO A C 1
ATOM 687 O O . PRO A 1 83 ? 2.542 3.701 -0.776 1.00 66.44 83 PRO A O 1
ATOM 690 N N . THR A 1 84 ? 3.859 4.853 -2.173 1.00 70.00 84 THR A N 1
ATOM 691 C CA . THR A 1 84 ? 3.775 3.845 -3.237 1.00 70.00 84 THR A CA 1
ATOM 692 C C . THR A 1 84 ? 4.638 2.640 -2.887 1.00 70.00 84 THR A C 1
ATOM 694 O O . THR A 1 84 ? 5.680 2.801 -2.245 1.00 70.00 84 THR A O 1
ATOM 697 N N . VAL A 1 85 ? 4.264 1.456 -3.388 1.00 68.75 85 VAL A N 1
ATOM 698 C CA . VAL A 1 85 ? 5.038 0.213 -3.227 1.00 68.75 85 VAL A CA 1
ATOM 699 C C . VAL A 1 85 ? 6.510 0.456 -3.550 1.00 68.75 85 VAL A C 1
ATOM 701 O O . VAL A 1 85 ? 7.390 0.024 -2.818 1.00 68.75 85 VAL A O 1
ATOM 704 N N . GLN A 1 86 ? 6.797 1.214 -4.610 1.00 67.62 86 GLN A N 1
ATOM 705 C CA . GLN A 1 86 ? 8.164 1.519 -5.020 1.00 67.62 86 GLN A CA 1
ATOM 706 C C . GLN A 1 86 ? 8.952 2.328 -3.975 1.00 67.62 86 GLN A C 1
ATOM 708 O O . GLN A 1 86 ? 10.120 2.021 -3.738 1.00 67.62 86 GLN A O 1
ATOM 713 N N . THR A 1 87 ? 8.332 3.335 -3.353 1.00 68.69 87 THR A N 1
ATOM 714 C CA . THR A 1 87 ? 8.957 4.149 -2.297 1.00 68.69 87 THR A CA 1
ATOM 715 C C . THR A 1 87 ? 9.241 3.308 -1.056 1.00 68.69 87 THR A C 1
ATOM 717 O O . THR A 1 87 ? 10.341 3.371 -0.502 1.00 68.69 87 THR A O 1
ATOM 720 N N . ASP A 1 88 ? 8.285 2.467 -0.665 1.00 69.50 88 ASP A N 1
ATOM 721 C CA . ASP A 1 88 ? 8.463 1.542 0.449 1.00 69.50 88 ASP A CA 1
ATOM 722 C C . ASP A 1 88 ? 9.595 0.554 0.155 1.00 69.50 88 ASP A C 1
ATOM 724 O O . ASP A 1 88 ? 10.499 0.404 0.974 1.00 69.50 88 ASP A O 1
ATOM 728 N N . PHE A 1 89 ? 9.646 -0.027 -1.048 1.00 65.94 89 PHE A N 1
ATOM 729 C CA . PHE A 1 89 ? 10.747 -0.904 -1.464 1.00 65.94 89 PHE A CA 1
ATOM 730 C C . PHE A 1 89 ? 12.113 -0.237 -1.379 1.00 65.94 89 PHE A C 1
ATOM 732 O O . PHE A 1 89 ? 13.067 -0.852 -0.900 1.00 65.94 89 PHE A O 1
ATOM 739 N N . THR A 1 90 ? 12.236 1.013 -1.826 1.00 66.56 90 THR A N 1
ATOM 740 C CA . THR A 1 90 ? 13.508 1.735 -1.720 1.00 66.56 90 THR A CA 1
ATOM 741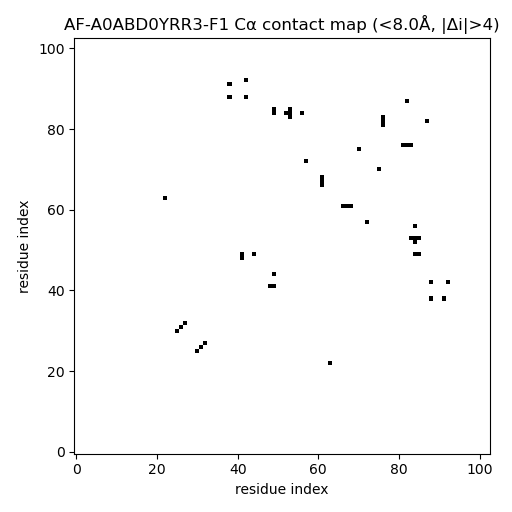 C C . THR A 1 90 ? 13.903 1.978 -0.268 1.00 66.56 90 THR A C 1
ATOM 743 O O . THR A 1 90 ? 15.066 1.794 0.075 1.00 66.56 90 THR A O 1
ATOM 746 N N . ASN A 1 91 ? 12.946 2.288 0.608 1.00 69.38 91 ASN A N 1
ATOM 747 C CA . ASN A 1 91 ? 13.220 2.481 2.031 1.00 69.38 91 ASN A CA 1
ATOM 748 C C . ASN A 1 91 ? 13.625 1.163 2.710 1.00 69.38 91 ASN A C 1
ATOM 750 O O . ASN A 1 91 ? 14.602 1.128 3.455 1.00 69.38 91 ASN A O 1
ATOM 754 N N . PHE A 1 92 ? 12.933 0.061 2.411 1.00 68.75 92 PHE A N 1
ATOM 755 C CA . PHE A 1 92 ? 13.253 -1.257 2.962 1.00 68.75 92 PHE A CA 1
ATOM 756 C C . PHE A 1 92 ? 14.606 -1.780 2.480 1.00 68.75 92 PHE A C 1
ATOM 758 O O . PHE A 1 92 ? 15.394 -2.264 3.290 1.00 68.75 92 PHE A O 1
ATOM 765 N N . THR A 1 93 ? 14.914 -1.643 1.188 1.00 65.88 93 THR A N 1
ATOM 766 C CA . THR A 1 93 ? 16.223 -2.048 0.648 1.00 65.88 93 THR A CA 1
ATOM 767 C C . THR A 1 93 ? 17.355 -1.191 1.214 1.00 65.88 93 THR A C 1
ATOM 769 O O . THR A 1 93 ? 18.390 -1.742 1.571 1.00 65.88 93 THR A O 1
ATOM 772 N N . GLN A 1 94 ? 17.161 0.120 1.393 1.00 70.56 94 GLN A N 1
ATOM 773 C CA . GLN A 1 94 ? 18.151 0.992 2.039 1.00 70.56 94 GLN A CA 1
ATOM 774 C C . GLN A 1 94 ? 18.407 0.613 3.502 1.00 70.56 94 GLN A C 1
ATOM 776 O O . GLN A 1 94 ? 19.563 0.469 3.893 1.00 70.56 94 GLN A O 1
ATOM 781 N N . VAL A 1 95 ? 17.356 0.405 4.301 1.00 76.31 95 VAL A N 1
ATOM 782 C CA . VAL A 1 95 ? 17.487 -0.011 5.709 1.00 76.31 95 VAL A CA 1
ATOM 783 C C . VAL A 1 95 ? 18.176 -1.372 5.818 1.00 76.31 95 VAL A C 1
ATOM 785 O O . VAL A 1 95 ? 19.073 -1.545 6.640 1.00 76.31 95 VAL A O 1
ATOM 788 N N . TRP A 1 96 ? 17.804 -2.325 4.964 1.00 72.00 96 TRP A N 1
ATOM 789 C CA . TRP A 1 96 ? 18.384 -3.666 4.971 1.00 72.00 96 TRP A CA 1
ATOM 790 C C . TRP A 1 96 ? 19.857 -3.670 4.547 1.00 72.00 96 TRP A C 1
ATOM 792 O O . TRP A 1 96 ? 20.678 -4.299 5.211 1.00 72.00 96 TRP A O 1
ATOM 802 N N . ILE A 1 97 ? 20.215 -2.910 3.502 1.00 73.81 97 ILE A N 1
ATOM 803 C CA . ILE A 1 97 ? 21.611 -2.727 3.079 1.00 73.81 97 ILE A CA 1
ATOM 804 C C . ILE A 1 97 ? 22.433 -2.153 4.234 1.00 73.81 97 ILE A C 1
ATOM 806 O O . ILE A 1 97 ? 23.461 -2.732 4.573 1.00 73.81 97 ILE A O 1
ATOM 810 N N . ILE A 1 98 ? 21.950 -1.089 4.887 1.00 76.69 98 ILE A N 1
ATOM 811 C CA . ILE A 1 98 ? 22.630 -0.455 6.027 1.00 76.69 98 ILE A CA 1
ATOM 812 C C . ILE A 1 98 ? 22.881 -1.467 7.154 1.00 76.69 98 ILE A C 1
ATOM 814 O O . ILE A 1 98 ? 24.003 -1.550 7.653 1.00 76.69 98 ILE A O 1
ATOM 818 N N . ILE A 1 99 ? 21.877 -2.275 7.513 1.00 76.88 99 ILE A N 1
ATOM 819 C CA . ILE A 1 99 ? 22.007 -3.320 8.542 1.00 76.88 99 ILE A CA 1
ATOM 820 C C . ILE A 1 99 ? 23.011 -4.403 8.114 1.00 76.88 99 ILE A C 1
ATOM 822 O O . ILE A 1 99 ? 23.839 -4.802 8.924 1.00 76.88 99 ILE A O 1
ATOM 826 N N . SER A 1 100 ? 22.992 -4.839 6.849 1.00 73.00 100 SER A N 1
ATOM 827 C CA . SER A 1 100 ? 23.909 -5.870 6.331 1.00 73.00 100 SER A CA 1
ATOM 828 C C . SER A 1 100 ? 25.368 -5.415 6.216 1.00 73.00 100 SER A C 1
ATOM 830 O O . SER A 1 100 ? 26.267 -6.245 6.226 1.00 73.00 100 SER A O 1
ATOM 832 N N . THR A 1 101 ? 25.607 -4.106 6.090 1.00 83.06 101 THR A N 1
ATOM 833 C CA . THR A 1 101 ? 26.956 -3.519 6.019 1.00 83.06 101 THR A CA 1
ATOM 834 C C . THR A 1 101 ? 27.538 -3.142 7.382 1.00 83.06 101 THR A C 1
ATOM 836 O O . THR A 1 101 ? 28.737 -2.899 7.479 1.00 83.06 101 THR A O 1
ATOM 839 N N . LEU A 1 102 ? 26.695 -3.038 8.416 1.00 80.56 102 LEU A N 1
ATOM 840 C CA . LEU A 1 102 ? 27.086 -2.686 9.788 1.00 80.56 102 LEU A CA 1
ATOM 841 C C . LEU A 1 102 ? 27.261 -3.909 10.706 1.00 80.56 102 LEU A C 1
ATOM 843 O O . LEU A 1 102 ? 27.675 -3.732 11.853 1.00 80.56 102 LEU A O 1
ATOM 847 N N . LEU A 1 103 ? 26.942 -5.111 10.219 1.00 67.31 103 LEU A N 1
ATOM 848 C CA . LEU A 1 103 ? 27.120 -6.398 10.897 1.00 67.31 103 LEU A CA 1
ATOM 849 C C . LEU A 1 103 ? 28.310 -7.156 10.293 1.00 67.31 103 LEU A C 1
ATOM 851 O O . LEU A 1 103 ? 29.048 -7.793 11.076 1.00 67.31 103 LEU A O 1
#

Foldseek 3Di:
DVVVVVVVVVVVVVVVVVLVVVLVCCCVPPVVVVLVVVLVVCLPPDPVVLVVVQVVVLVVLCVSVVNDPPDDPVNVCVVVVPDGSVVVSVVVVVVVVVVVVVD

Mean predicted aligned error: 13.62 Å

Sequence (103 aa):
MASKRRNMFQKNKSQETTENENEMTFYNAILKPTWAYGVEVWGSAKKSNLDRIQAFQSKVLRTILDTPWYMSDRTTHHDLNIPTVQTDFTNFTQVWIIISTLL